Protein AF-A0A1Q9VW96-F1 (afdb_monomer_lite)

Foldseek 3Di:
DDDDDDDPDDDDDPPPPPVPPPPPDPDPDDDDPDPPPDDDDQLDDFDDDPVDDDPDDDPVQWTRHDSDTGGHDDPPDPPDPPPPPPDD

Radius of gyration: 28.02 Å; chains: 1; bounding box: 58×85×46 Å

Secondary structure (DSSP, 8-state):
-----------------------PPPP-PPPP-PPTT-------SSS--TT---SS--GGGEEEETTEEEE---PPPPPP--------

pLDDT: mean 73.06, std 19.26, range [35.5, 94.94]

Sequence (88 aa):
MVPAALLTLTLGAVGALAATVPSAGPATAAEPDLPDGAWVDPFDGTSLGPDWTVVNPVPTALSVADGALTLTSQAATPGRPGTARRTS

Structure (mmCIF, N/CA/C/O backbone):
data_AF-A0A1Q9VW96-F1
#
_entry.id   AF-A0A1Q9VW96-F1
#
loop_
_atom_site.group_PDB
_atom_site.id
_atom_site.type_symbol
_atom_site.label_atom_id
_atom_site.label_alt_id
_atom_site.label_comp_id
_atom_site.label_asym_id
_atom_site.label_entity_id
_atom_site.label_seq_id
_atom_site.pdbx_PDB_ins_code
_atom_site.Cartn_x
_atom_site.Cartn_y
_atom_site.Cartn_z
_atom_site.occupancy
_atom_site.B_iso_or_equiv
_atom_site.auth_seq_id
_atom_site.auth_comp_id
_atom_site.auth_asym_id
_atom_site.auth_atom_id
_atom_site.pdbx_PDB_model_num
ATOM 1 N N . MET A 1 1 ? -11.203 76.363 25.575 1.00 35.50 1 MET A N 1
ATOM 2 C CA . MET A 1 1 ? -11.481 75.210 26.460 1.00 35.50 1 MET A CA 1
ATOM 3 C C . MET A 1 1 ? -12.131 74.132 25.612 1.00 35.50 1 MET A C 1
ATOM 5 O O . MET A 1 1 ? -13.169 74.409 25.032 1.00 35.50 1 MET A O 1
ATOM 9 N N . VAL A 1 2 ? -11.491 72.974 25.458 1.00 41.00 2 VAL A N 1
ATOM 10 C CA . VAL A 1 2 ? -12.019 71.836 24.683 1.00 41.00 2 VAL A CA 1
ATOM 11 C C . VAL A 1 2 ? -12.665 70.846 25.658 1.00 41.00 2 VAL A C 1
ATOM 13 O O . VAL A 1 2 ? -12.085 70.600 26.715 1.00 41.00 2 VAL A O 1
ATOM 16 N N . PRO A 1 3 ? -13.823 70.265 25.310 1.00 39.53 3 PRO A N 1
ATOM 17 C CA . PRO A 1 3 ? -13.914 68.804 25.338 1.00 39.53 3 PRO A CA 1
ATOM 18 C C . PRO A 1 3 ? -14.485 68.299 23.999 1.00 39.53 3 PRO A C 1
ATOM 20 O O . PRO A 1 3 ? -15.446 68.852 23.478 1.00 39.53 3 PRO A O 1
ATOM 23 N N . ALA A 1 4 ? -13.805 67.424 23.260 1.00 38.69 4 ALA A N 1
ATOM 24 C CA . ALA A 1 4 ? -13.433 66.038 23.556 1.00 38.69 4 ALA A CA 1
ATOM 25 C C . ALA A 1 4 ? -14.611 65.065 23.373 1.00 38.69 4 ALA A C 1
ATOM 27 O O . ALA A 1 4 ? -15.485 64.955 24.222 1.00 38.69 4 ALA A O 1
ATOM 28 N N . ALA A 1 5 ? -14.497 64.331 22.260 1.00 42.16 5 ALA A N 1
ATOM 29 C CA . ALA A 1 5 ? -15.052 63.020 21.947 1.00 42.16 5 ALA A CA 1
ATOM 30 C C . ALA A 1 5 ? -16.575 62.891 21.768 1.00 42.16 5 ALA A C 1
ATOM 32 O O . ALA A 1 5 ? -17.345 62.960 22.713 1.00 42.16 5 ALA A O 1
ATOM 33 N N . LEU A 1 6 ? -16.974 62.460 20.570 1.00 41.81 6 LEU A N 1
ATOM 34 C CA . LEU A 1 6 ? -17.390 61.066 20.441 1.00 41.81 6 LEU A CA 1
ATOM 35 C C . LEU A 1 6 ? -16.954 60.527 19.072 1.00 41.81 6 LEU A C 1
ATOM 37 O O . LEU A 1 6 ? -17.220 61.106 18.023 1.00 41.81 6 LEU A O 1
ATOM 41 N N . LEU A 1 7 ? -16.193 59.443 19.140 1.00 40.12 7 LEU A N 1
ATOM 42 C CA . LEU A 1 7 ? -15.526 58.747 18.054 1.00 40.12 7 LEU A CA 1
ATOM 43 C C . LEU A 1 7 ? -16.515 57.737 17.453 1.00 40.12 7 LEU A C 1
ATOM 45 O O . LEU A 1 7 ? -16.686 56.648 17.997 1.00 40.12 7 LEU A O 1
ATOM 49 N N . THR A 1 8 ? -17.188 58.078 16.357 1.00 45.06 8 THR A N 1
ATOM 50 C CA . THR A 1 8 ? -18.035 57.116 15.635 1.00 45.06 8 THR A CA 1
ATOM 51 C C . THR A 1 8 ? -17.160 56.320 14.667 1.00 45.06 8 THR A C 1
ATOM 53 O O . THR A 1 8 ? -17.052 56.659 13.491 1.00 45.06 8 THR A O 1
ATOM 56 N N . LEU A 1 9 ? -16.477 55.283 15.165 1.00 44.66 9 LEU A N 1
ATOM 57 C CA . LEU A 1 9 ? -15.816 54.306 14.295 1.00 44.66 9 LEU A CA 1
ATOM 58 C C . LEU A 1 9 ? -16.902 53.480 13.598 1.00 44.66 9 LEU A C 1
ATOM 60 O O . LEU A 1 9 ? -17.552 52.626 14.200 1.00 44.66 9 LEU A O 1
ATOM 64 N N . THR A 1 10 ? -17.115 53.770 12.322 1.00 53.03 10 THR A N 1
ATOM 65 C CA . THR A 1 10 ? -17.942 52.970 11.426 1.00 53.03 10 THR A CA 1
ATOM 66 C C . THR A 1 10 ? -17.380 51.553 11.331 1.00 53.03 10 THR A C 1
ATOM 68 O O . THR A 1 10 ? -16.247 51.358 10.893 1.00 53.03 10 THR A O 1
ATOM 71 N N . LEU A 1 11 ? -18.193 50.571 11.732 1.00 52.38 11 LEU A N 1
ATOM 72 C CA . LEU A 1 11 ? -18.044 49.158 11.386 1.00 52.38 11 LEU A CA 1
ATOM 73 C C . LEU A 1 11 ? -17.735 49.024 9.889 1.00 52.38 11 LEU A C 1
ATOM 75 O O . LEU A 1 11 ? -18.526 49.465 9.058 1.00 52.38 11 LEU A O 1
ATOM 79 N N . GLY A 1 12 ? -16.631 48.372 9.536 1.00 47.25 12 GLY A N 1
ATOM 80 C CA . GLY A 1 12 ? -16.361 48.074 8.137 1.00 47.25 12 GLY A CA 1
ATOM 81 C C . GLY A 1 12 ? -15.053 47.334 7.927 1.00 47.25 12 GLY A C 1
ATOM 82 O O . GLY A 1 12 ? -13.992 47.940 7.947 1.00 47.25 12 GLY A O 1
ATOM 83 N N . ALA A 1 13 ? -15.173 46.036 7.654 1.00 46.78 13 ALA A N 1
ATOM 84 C CA . ALA A 1 13 ? -14.156 45.198 7.028 1.00 46.78 13 ALA A CA 1
ATOM 85 C C . ALA A 1 13 ? -12.928 44.820 7.880 1.00 46.78 13 ALA A C 1
ATOM 87 O O . ALA A 1 13 ? -11.790 45.120 7.533 1.00 46.78 13 ALA A O 1
ATOM 88 N N . VAL A 1 14 ? -13.136 43.965 8.891 1.00 46.31 14 VAL A N 1
ATOM 89 C CA . VAL A 1 14 ? -12.183 42.855 9.080 1.00 46.31 14 VAL A CA 1
ATOM 90 C C . VAL A 1 14 ? -12.510 41.849 7.981 1.00 46.31 14 VAL A C 1
ATOM 92 O O . VAL A 1 14 ? -13.337 40.956 8.149 1.00 46.31 14 VAL A O 1
ATOM 95 N N . GLY A 1 15 ? -11.961 42.107 6.794 1.00 43.72 15 GLY A N 1
ATOM 96 C CA . GLY A 1 15 ? -12.059 41.215 5.651 1.00 43.72 15 GLY A CA 1
ATOM 97 C C . GLY A 1 15 ? -11.478 39.870 6.051 1.00 43.72 15 GLY A C 1
ATOM 98 O O . GLY A 1 15 ? -10.276 39.749 6.277 1.00 43.72 15 GLY A O 1
ATOM 99 N N . ALA A 1 16 ? -12.351 38.877 6.182 1.00 50.59 16 ALA A N 1
ATOM 100 C CA . ALA A 1 16 ? -11.964 37.490 6.278 1.00 50.59 16 ALA A CA 1
ATOM 101 C C . ALA A 1 16 ? -11.133 37.161 5.034 1.00 50.59 16 ALA A C 1
ATOM 103 O O . ALA A 1 16 ? -11.677 36.942 3.953 1.00 50.59 16 ALA A O 1
ATOM 104 N N . LEU A 1 17 ? -9.808 37.134 5.178 1.00 50.41 17 LEU A N 1
ATOM 105 C CA . LEU A 1 17 ? -8.953 36.382 4.274 1.00 50.41 17 LEU A CA 1
ATOM 106 C C . LEU A 1 17 ? -9.250 34.904 4.534 1.00 50.41 17 LEU A C 1
ATOM 108 O O . LEU A 1 17 ? -8.501 34.204 5.211 1.00 50.41 17 LEU A O 1
ATOM 112 N N . ALA A 1 18 ? -10.394 34.438 4.034 1.00 53.25 18 ALA A N 1
ATOM 113 C CA . ALA A 1 18 ? -10.605 33.033 3.771 1.00 53.25 18 ALA A CA 1
ATOM 114 C C . ALA A 1 18 ? -9.607 32.689 2.667 1.00 53.25 18 ALA A C 1
ATOM 116 O O . ALA A 1 18 ? -9.866 32.916 1.487 1.00 53.25 18 ALA A O 1
ATOM 117 N N . ALA A 1 19 ? -8.415 32.251 3.070 1.00 52.97 19 ALA A N 1
ATOM 118 C CA . ALA A 1 19 ? -7.462 31.638 2.172 1.00 52.97 19 ALA A CA 1
ATOM 119 C C . ALA A 1 19 ? -8.184 30.452 1.531 1.00 52.97 19 ALA A C 1
ATOM 121 O O . ALA A 1 19 ? -8.357 29.403 2.150 1.00 52.97 19 ALA A O 1
ATOM 122 N N . THR A 1 20 ? -8.676 30.646 0.312 1.00 55.91 20 THR A N 1
ATOM 123 C CA . THR A 1 20 ? -9.145 29.572 -0.546 1.00 55.91 20 THR A CA 1
ATOM 124 C C . THR A 1 20 ? -7.911 28.774 -0.926 1.00 55.91 20 THR A C 1
ATOM 126 O O . THR A 1 20 ? -7.311 28.997 -1.971 1.00 55.91 20 THR A O 1
ATOM 129 N N . VAL A 1 21 ? -7.469 27.884 -0.031 1.00 60.91 21 VAL A N 1
ATOM 130 C CA . VAL A 1 21 ? -6.482 26.865 -0.377 1.00 60.91 21 VAL A CA 1
ATOM 131 C C . VAL A 1 21 ? -7.119 26.092 -1.526 1.00 60.91 21 VAL A C 1
ATOM 133 O O . VAL A 1 21 ? -8.155 25.455 -1.306 1.00 60.91 21 VAL A O 1
ATOM 136 N N . PRO A 1 22 ? -6.584 26.184 -2.755 1.00 57.91 22 PRO A N 1
ATOM 137 C CA . PRO A 1 22 ? -7.092 25.377 -3.840 1.00 57.91 22 PRO A CA 1
ATOM 138 C C . PRO A 1 22 ? -6.876 23.936 -3.395 1.00 57.91 22 PRO A C 1
ATOM 140 O O . PRO A 1 22 ? -5.739 23.497 -3.230 1.00 57.91 22 PRO A O 1
ATOM 143 N N . SER A 1 23 ? -7.964 23.218 -3.122 1.00 56.47 23 SER A N 1
ATOM 144 C CA . SER A 1 23 ? -7.890 21.771 -2.989 1.00 56.47 23 SER A CA 1
ATOM 145 C C . SER A 1 23 ? -7.585 21.264 -4.389 1.00 56.47 23 SER A C 1
ATOM 147 O O . SER A 1 23 ? -8.483 21.147 -5.220 1.00 56.47 23 SER A O 1
ATOM 149 N N . ALA A 1 24 ? -6.297 21.096 -4.690 1.00 61.03 24 ALA A N 1
ATOM 150 C CA . ALA A 1 24 ? -5.877 20.416 -5.897 1.00 61.03 24 ALA A CA 1
ATOM 151 C C . ALA A 1 24 ? -6.498 19.018 -5.836 1.00 61.03 24 ALA A C 1
ATOM 153 O O . ALA A 1 24 ? -6.250 18.268 -4.891 1.00 61.03 24 ALA A O 1
ATOM 154 N N . GLY A 1 25 ? -7.365 18.707 -6.803 1.00 63.91 25 GLY A N 1
ATOM 155 C CA . GLY A 1 25 ? -7.840 17.341 -6.987 1.00 63.91 25 GLY A CA 1
ATOM 156 C C . GLY A 1 25 ? -6.651 16.397 -7.192 1.00 63.91 25 GLY A C 1
ATOM 157 O O . GLY A 1 25 ? -5.556 16.865 -7.527 1.00 63.91 25 GLY A O 1
ATOM 158 N N . PRO A 1 26 ? -6.836 15.084 -6.982 1.00 61.28 26 PRO A N 1
ATOM 159 C CA . PRO A 1 26 ? -5.768 14.117 -7.196 1.00 61.28 26 PRO A CA 1
ATOM 160 C C . PRO A 1 26 ? -5.188 14.308 -8.599 1.00 61.28 26 PRO A C 1
ATOM 162 O O . PRO A 1 26 ? -5.919 14.358 -9.589 1.00 61.28 26 PRO A O 1
ATOM 165 N N . ALA A 1 27 ? -3.871 14.490 -8.675 1.00 68.12 27 ALA A N 1
ATOM 166 C CA . ALA A 1 27 ? -3.192 14.634 -9.948 1.00 68.12 27 ALA A CA 1
ATOM 167 C C . ALA A 1 27 ? -3.267 13.294 -10.689 1.00 68.12 27 ALA A C 1
ATOM 169 O O . ALA A 1 27 ? -2.726 12.296 -10.217 1.00 68.12 27 ALA A O 1
ATOM 170 N N . THR A 1 28 ? -3.919 13.272 -11.852 1.00 60.75 28 THR A N 1
ATOM 171 C CA . THR A 1 28 ? -3.777 12.161 -12.795 1.00 60.75 28 THR A CA 1
ATOM 172 C C . THR A 1 28 ? -2.353 12.196 -13.335 1.00 60.75 28 THR A C 1
ATOM 174 O O . THR A 1 28 ? -2.010 13.041 -14.162 1.00 60.75 28 THR A O 1
ATOM 177 N N . ALA A 1 29 ? -1.509 11.303 -12.826 1.00 67.56 29 ALA A N 1
ATOM 178 C CA . ALA A 1 29 ? -0.220 11.014 -13.430 1.00 67.56 29 ALA A CA 1
ATOM 179 C C . ALA A 1 29 ? -0.449 10.224 -14.725 1.00 67.56 29 ALA A C 1
ATOM 181 O O . ALA A 1 29 ? -1.284 9.321 -14.759 1.00 67.56 29 ALA A O 1
ATOM 182 N N . ALA A 1 30 ? 0.282 10.568 -15.788 1.00 74.00 30 ALA A N 1
ATOM 183 C CA . ALA A 1 30 ? 0.374 9.695 -16.952 1.00 74.00 30 ALA A CA 1
ATOM 184 C C . ALA A 1 30 ? 0.979 8.353 -16.515 1.00 74.00 30 ALA A C 1
ATOM 186 O O . ALA A 1 30 ? 1.901 8.342 -15.694 1.00 74.00 30 ALA A O 1
ATOM 187 N N . GLU A 1 31 ? 0.458 7.245 -17.047 1.00 74.12 31 GLU A N 1
ATOM 188 C CA . GLU A 1 31 ? 1.019 5.923 -16.772 1.00 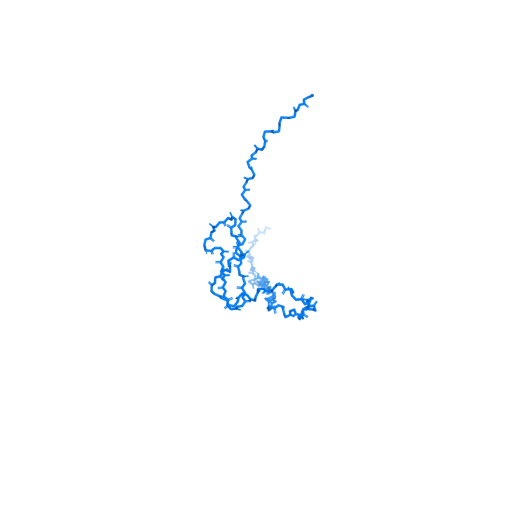74.12 31 GLU A CA 1
ATOM 189 C C . GLU A 1 31 ? 2.479 5.889 -17.252 1.00 74.12 31 GLU A C 1
ATOM 191 O O . GLU A 1 31 ? 2.746 6.214 -18.413 1.00 74.12 31 GLU A O 1
ATOM 196 N N . PRO A 1 32 ? 3.444 5.578 -16.369 1.00 75.44 32 PRO A N 1
ATOM 197 C CA . PRO A 1 32 ? 4.840 5.483 -16.765 1.00 75.44 32 PRO A CA 1
ATOM 198 C C . PRO A 1 32 ? 5.053 4.267 -17.675 1.00 75.44 32 PRO A C 1
ATOM 200 O O . PRO A 1 32 ? 4.485 3.204 -17.434 1.00 75.44 32 PRO A O 1
ATOM 203 N N . ASP A 1 33 ? 5.927 4.395 -18.675 1.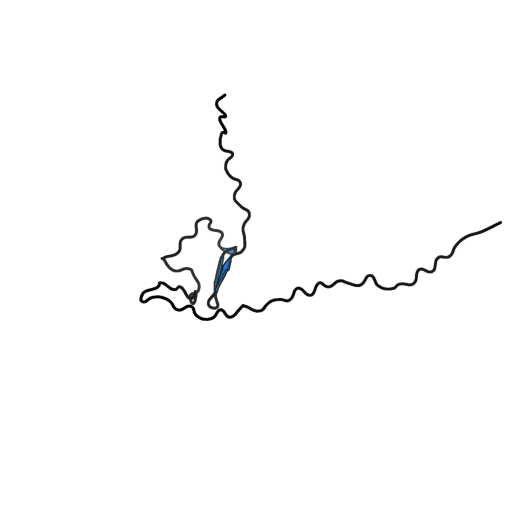00 86.94 33 ASP A N 1
ATOM 204 C CA . ASP A 1 33 ? 6.438 3.243 -19.422 1.00 86.94 33 ASP A CA 1
ATOM 205 C C . ASP A 1 33 ? 7.300 2.381 -18.486 1.00 86.94 33 ASP A C 1
ATOM 207 O O . ASP A 1 33 ? 8.459 2.698 -18.194 1.00 86.94 33 ASP A O 1
ATOM 211 N N . LEU A 1 34 ? 6.713 1.307 -17.960 1.00 87.19 34 LEU A N 1
ATOM 212 C CA . LEU A 1 34 ? 7.385 0.372 -17.066 1.00 87.19 34 LEU A CA 1
ATOM 213 C C . LEU A 1 34 ? 8.068 -0.749 -17.866 1.00 87.19 34 LEU A C 1
ATOM 215 O O . LEU A 1 34 ? 7.494 -1.240 -18.838 1.00 87.19 34 LEU A O 1
ATOM 219 N N . PRO A 1 35 ? 9.280 -1.186 -17.473 1.00 90.12 35 PRO A N 1
ATOM 220 C CA . PRO A 1 35 ? 9.925 -2.333 -18.100 1.00 90.12 35 PRO A CA 1
ATOM 221 C C . PRO A 1 35 ? 9.136 -3.621 -17.844 1.00 90.12 35 PRO A C 1
ATOM 223 O O . PRO A 1 35 ? 8.446 -3.756 -16.829 1.00 90.12 35 PRO A O 1
ATOM 226 N N . ASP A 1 36 ? 9.306 -4.601 -18.733 1.00 88.81 36 ASP A N 1
ATOM 227 C CA . ASP A 1 36 ? 8.703 -5.922 -18.571 1.00 88.81 36 ASP A CA 1
ATOM 228 C C . ASP A 1 36 ? 9.091 -6.537 -17.217 1.00 88.81 36 ASP A C 1
ATOM 230 O O . ASP A 1 36 ? 10.270 -6.657 -16.874 1.00 88.81 36 ASP A O 1
ATOM 234 N N . GLY A 1 37 ? 8.080 -6.927 -16.439 1.00 86.25 37 GLY A N 1
ATOM 235 C CA . GLY A 1 37 ? 8.261 -7.515 -15.110 1.00 86.25 37 GLY A CA 1
ATOM 236 C C . GLY A 1 37 ? 8.448 -6.511 -13.969 1.00 86.25 37 GLY A C 1
ATOM 237 O O . GLY A 1 37 ? 8.777 -6.931 -12.859 1.00 86.25 37 GLY A O 1
ATOM 238 N N . ALA A 1 38 ? 8.233 -5.210 -14.197 1.00 91.12 38 ALA A N 1
ATOM 239 C CA . ALA A 1 38 ? 8.140 -4.245 -13.106 1.00 91.12 38 ALA A CA 1
ATOM 240 C C . ALA A 1 38 ? 7.049 -4.657 -12.103 1.00 91.12 38 ALA A C 1
ATOM 242 O O . ALA A 1 38 ? 5.921 -4.974 -12.481 1.00 91.12 38 ALA A O 1
ATOM 243 N N . TRP A 1 39 ? 7.390 -4.634 -10.815 1.00 90.56 39 TRP A N 1
ATOM 244 C CA . TRP A 1 39 ? 6.420 -4.850 -9.749 1.00 90.56 39 TRP A CA 1
ATOM 245 C C . TRP A 1 39 ? 5.649 -3.555 -9.492 1.00 90.56 39 TRP A C 1
ATOM 247 O O . TRP A 1 39 ? 6.247 -2.499 -9.277 1.00 90.56 39 TRP A O 1
ATOM 257 N N . VAL A 1 40 ? 4.323 -3.650 -9.534 1.00 90.75 40 VAL A N 1
ATOM 258 C CA . VAL A 1 40 ? 3.391 -2.543 -9.317 1.00 90.75 40 VAL A CA 1
ATOM 259 C C . VAL A 1 40 ? 2.379 -2.988 -8.275 1.00 90.75 40 VAL A C 1
ATOM 261 O O . VAL A 1 40 ? 1.807 -4.069 -8.402 1.00 90.75 40 VAL A O 1
ATOM 264 N N . ASP A 1 41 ? 2.146 -2.142 -7.275 1.00 92.25 41 ASP A N 1
ATOM 265 C CA . ASP A 1 41 ? 1.057 -2.307 -6.316 1.00 92.25 41 ASP A CA 1
ATOM 266 C C . ASP A 1 41 ? 0.008 -1.208 -6.561 1.00 92.25 41 ASP A C 1
ATOM 268 O O . ASP A 1 41 ? 0.301 -0.029 -6.333 1.00 92.25 41 ASP A O 1
ATOM 272 N N . PRO A 1 42 ? -1.185 -1.557 -7.073 1.00 90.88 42 PRO A N 1
ATOM 273 C CA . PRO A 1 42 ? -2.264 -0.603 -7.307 1.00 90.88 42 PRO A CA 1
ATOM 274 C C . PRO A 1 42 ? -3.030 -0.232 -6.027 1.00 90.88 42 PRO A C 1
ATOM 276 O O . PRO A 1 42 ? -3.908 0.627 -6.091 1.00 90.88 42 PRO A O 1
ATOM 279 N N . PHE A 1 43 ? -2.737 -0.862 -4.882 1.00 94.38 43 PHE A N 1
ATOM 280 C CA . PHE A 1 43 ? -3.433 -0.653 -3.609 1.00 94.38 43 PHE A CA 1
ATOM 281 C C . PHE A 1 43 ? -4.959 -0.843 -3.703 1.00 94.38 43 PHE A C 1
ATOM 283 O O . PHE A 1 43 ? -5.736 -0.130 -3.066 1.00 94.38 43 PHE A O 1
ATOM 290 N N . ASP A 1 44 ? -5.394 -1.812 -4.508 1.00 91.38 44 ASP A N 1
ATOM 291 C CA . ASP A 1 44 ? -6.800 -2.159 -4.761 1.00 91.38 44 ASP A CA 1
ATOM 292 C C . ASP A 1 44 ? -7.431 -3.026 -3.654 1.00 91.38 44 ASP A C 1
ATOM 294 O O . ASP A 1 44 ? -8.653 -3.176 -3.582 1.00 91.38 44 ASP A O 1
ATOM 298 N N . GLY A 1 45 ? -6.603 -3.576 -2.766 1.00 90.69 45 GLY A N 1
ATOM 299 C CA . GLY A 1 45 ? -7.033 -4.295 -1.572 1.00 90.69 45 GLY A CA 1
ATOM 300 C C . GLY A 1 45 ? -7.494 -3.390 -0.421 1.00 90.69 45 GLY A C 1
ATOM 301 O O . GLY A 1 45 ? -7.495 -2.166 -0.488 1.00 90.69 45 GLY A O 1
ATOM 302 N N . THR A 1 46 ? -7.853 -4.018 0.700 1.00 92.44 46 THR A N 1
ATOM 303 C CA . THR A 1 46 ? -8.217 -3.330 1.958 1.00 92.44 46 THR A CA 1
ATOM 304 C C . THR A 1 46 ? -7.075 -3.316 2.978 1.00 92.44 46 THR A C 1
ATOM 306 O O . THR A 1 46 ? -7.270 -3.008 4.155 1.00 92.44 46 THR A O 1
ATOM 309 N N . SER A 1 47 ? -5.890 -3.787 2.590 1.00 91.81 47 SER A N 1
ATOM 310 C CA . SER A 1 47 ? -4.726 -3.981 3.458 1.00 91.81 47 SER A CA 1
ATOM 311 C C . SER A 1 47 ? -3.460 -4.063 2.611 1.00 91.81 47 SER A C 1
ATOM 313 O O . SER A 1 47 ? -3.528 -4.371 1.425 1.00 91.81 47 SER A O 1
ATOM 315 N N . LEU A 1 48 ? -2.305 -3.811 3.230 1.00 94.06 48 LEU A N 1
ATOM 316 C CA . LEU A 1 48 ? -1.012 -3.981 2.574 1.00 94.06 48 LEU A CA 1
ATOM 317 C C . LEU A 1 48 ? -0.738 -5.458 2.258 1.00 94.06 48 LEU A C 1
ATOM 319 O O . LEU A 1 48 ? -1.012 -6.334 3.082 1.00 94.06 48 LEU A O 1
ATOM 323 N N . GLY A 1 49 ? -0.171 -5.710 1.077 1.00 91.12 49 GLY A N 1
ATOM 324 C CA . GLY A 1 49 ? 0.281 -7.037 0.667 1.00 91.12 49 GLY A CA 1
ATOM 325 C C . GLY A 1 49 ? 1.469 -7.557 1.494 1.00 91.12 49 GLY A C 1
ATOM 326 O O . GLY A 1 49 ? 2.103 -6.795 2.229 1.00 91.12 49 GLY A O 1
ATOM 327 N N . PRO A 1 50 ? 1.807 -8.852 1.364 1.00 93.56 50 PRO A N 1
ATOM 328 C CA . PRO A 1 50 ? 2.873 -9.498 2.137 1.00 93.56 50 PRO A CA 1
ATOM 329 C C . PRO A 1 50 ? 4.275 -8.941 1.847 1.00 93.56 50 PRO A C 1
ATOM 331 O O . PRO A 1 50 ? 5.182 -9.123 2.655 1.00 93.56 50 PRO A O 1
ATOM 334 N N . ASP A 1 51 ? 4.451 -8.259 0.716 1.00 94.94 51 ASP A N 1
ATOM 335 C CA . ASP A 1 51 ? 5.712 -7.632 0.318 1.00 94.94 51 ASP A CA 1
ATOM 336 C C . ASP A 1 51 ? 6.007 -6.334 1.094 1.00 94.94 51 ASP A C 1
ATOM 338 O O . ASP A 1 51 ? 7.130 -5.825 1.073 1.00 94.94 51 ASP A O 1
ATOM 342 N N . TRP A 1 52 ? 5.020 -5.802 1.821 1.00 94.75 52 TRP A N 1
ATOM 343 C CA . TRP A 1 52 ? 5.156 -4.592 2.626 1.00 94.75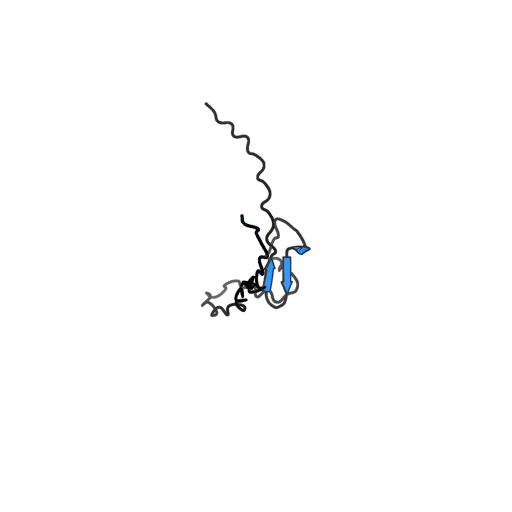 52 TRP A CA 1
ATOM 344 C C . TRP A 1 52 ? 5.410 -4.911 4.098 1.00 94.75 52 TRP A C 1
ATOM 346 O O . TRP A 1 52 ? 4.829 -5.819 4.686 1.00 94.75 52 TRP A O 1
ATOM 356 N N . THR A 1 53 ? 6.244 -4.097 4.745 1.00 94.88 53 THR A N 1
ATOM 357 C CA . THR A 1 53 ? 6.509 -4.182 6.188 1.00 94.88 53 THR A CA 1
ATOM 358 C C . THR A 1 53 ? 6.338 -2.815 6.843 1.00 94.88 53 THR A C 1
ATOM 360 O O . THR A 1 53 ? 6.885 -1.819 6.374 1.00 94.88 53 THR A O 1
ATOM 363 N N . VAL A 1 54 ? 5.613 -2.762 7.965 1.00 93.00 54 VAL A N 1
ATOM 364 C CA . VAL A 1 54 ? 5.398 -1.531 8.744 1.00 93.00 54 VAL A CA 1
ATOM 365 C C . VAL A 1 54 ? 6.396 -1.468 9.901 1.00 93.00 54 VAL A C 1
ATOM 367 O O . VAL A 1 54 ? 6.348 -2.284 10.816 1.00 93.00 54 VAL A O 1
ATOM 370 N N . VAL A 1 55 ? 7.294 -0.478 9.877 1.00 91.38 55 VAL A N 1
ATOM 371 C CA . VAL A 1 55 ? 8.389 -0.346 10.862 1.00 91.38 55 VAL A CA 1
ATOM 372 C C . VAL A 1 55 ? 7.937 0.299 12.181 1.00 91.38 55 VAL A C 1
ATOM 374 O O . VAL A 1 55 ? 8.438 -0.056 13.243 1.00 91.38 55 VAL A O 1
ATOM 377 N N . ASN A 1 56 ? 6.978 1.228 12.135 1.00 86.81 56 ASN A N 1
ATOM 378 C CA . ASN A 1 56 ? 6.410 1.892 13.312 1.00 86.81 56 ASN A CA 1
ATOM 379 C C . ASN A 1 56 ? 4.879 1.733 13.294 1.00 86.81 56 ASN A C 1
ATOM 381 O O . ASN A 1 56 ? 4.185 2.591 12.744 1.00 86.81 56 ASN A O 1
ATOM 385 N N . PRO A 1 57 ? 4.345 0.604 13.795 1.00 86.19 57 PRO A N 1
ATOM 386 C CA . PRO A 1 57 ? 2.939 0.272 13.626 1.00 86.19 57 PRO A CA 1
ATOM 387 C C . PRO A 1 57 ? 2.047 1.165 14.490 1.00 86.19 57 PRO A C 1
ATOM 389 O O . PRO A 1 57 ? 1.967 1.011 15.708 1.00 86.19 57 PRO A O 1
ATOM 392 N N . VAL A 1 58 ? 1.319 2.062 13.830 1.00 88.69 58 VAL A N 1
ATOM 393 C CA . VAL A 1 58 ? 0.190 2.795 14.409 1.00 88.69 58 VAL A CA 1
ATOM 394 C C . VAL A 1 58 ? -1.026 2.550 13.512 1.00 88.69 58 VAL A C 1
ATOM 396 O O . VAL A 1 58 ? -1.125 3.177 12.459 1.00 88.69 58 VAL A O 1
ATOM 399 N N . PRO A 1 59 ? -1.945 1.637 13.890 1.00 84.81 59 PRO A N 1
ATOM 400 C CA . PRO A 1 59 ? -3.023 1.173 13.007 1.00 84.81 59 PRO A CA 1
ATOM 401 C C . PRO A 1 59 ? -3.935 2.283 12.484 1.00 84.81 59 PRO A C 1
ATOM 403 O O . PRO A 1 59 ? -4.465 2.184 11.390 1.00 84.81 59 PRO A O 1
ATOM 406 N N . THR A 1 60 ? -4.112 3.355 13.255 1.00 90.19 60 THR A N 1
ATOM 407 C CA . THR A 1 60 ? -4.954 4.498 12.879 1.00 90.19 60 THR A CA 1
ATOM 408 C C . THR A 1 60 ? -4.258 5.497 11.952 1.00 90.19 60 THR A C 1
ATOM 410 O O . THR A 1 60 ? -4.912 6.404 11.449 1.00 90.19 60 THR A O 1
ATOM 413 N N . ALA A 1 61 ? -2.945 5.368 11.738 1.00 91.12 61 ALA A N 1
ATOM 414 C CA . ALA A 1 61 ? -2.153 6.273 10.905 1.00 91.12 61 ALA A CA 1
ATOM 415 C C . ALA A 1 61 ? -1.944 5.751 9.472 1.00 91.12 61 ALA A C 1
ATOM 417 O O . ALA A 1 61 ? -1.279 6.418 8.680 1.00 91.12 61 ALA A O 1
ATOM 418 N N . LEU A 1 62 ? -2.493 4.579 9.145 1.00 94.06 62 LEU A N 1
ATOM 419 C CA . LEU A 1 62 ? -2.344 3.912 7.857 1.00 94.06 62 LEU A CA 1
ATOM 420 C C . LEU A 1 62 ? -3.699 3.390 7.384 1.00 94.06 62 LEU A C 1
ATOM 422 O O . LEU A 1 62 ? -4.414 2.749 8.150 1.00 94.06 62 LEU A O 1
ATOM 426 N N . SER A 1 63 ? -4.030 3.632 6.118 1.00 94.12 63 SER A N 1
ATOM 427 C CA . SER A 1 63 ? -5.228 3.081 5.481 1.00 94.12 63 SER A CA 1
ATOM 428 C C . SER A 1 63 ? -4.949 2.735 4.023 1.00 94.12 63 SER A C 1
ATOM 430 O O . SER A 1 63 ? -4.272 3.496 3.334 1.00 94.12 63 SER A O 1
ATOM 432 N N . VAL A 1 64 ? -5.501 1.613 3.561 1.00 94.12 64 VAL A N 1
ATOM 433 C CA . VAL A 1 64 ? -5.504 1.194 2.152 1.00 94.12 64 VAL A CA 1
ATOM 434 C C . VAL A 1 64 ? -6.959 1.068 1.724 1.00 94.12 64 VAL A C 1
ATOM 436 O O . VAL A 1 64 ? -7.696 0.259 2.292 1.00 94.12 64 VAL A O 1
ATOM 439 N N . ALA A 1 65 ? -7.381 1.927 0.806 1.00 93.25 65 ALA A N 1
ATOM 440 C CA . ALA A 1 65 ? -8.739 1.955 0.279 1.00 93.25 65 ALA A CA 1
ATOM 441 C C . ALA A 1 65 ? -8.765 2.702 -1.056 1.00 93.25 65 ALA A C 1
ATOM 443 O O . ALA A 1 65 ? -7.906 3.544 -1.312 1.00 93.25 65 ALA A O 1
ATOM 444 N N . ASP A 1 66 ? -9.774 2.414 -1.880 1.00 90.12 66 ASP A N 1
ATOM 445 C CA . ASP A 1 66 ? -10.075 3.165 -3.104 1.00 90.12 66 ASP A CA 1
ATOM 446 C C . ASP A 1 66 ? -8.888 3.283 -4.087 1.00 90.12 66 ASP A C 1
ATOM 448 O O . ASP A 1 66 ? -8.742 4.292 -4.776 1.00 90.12 66 ASP A O 1
ATOM 452 N N . GLY A 1 67 ? -8.023 2.262 -4.150 1.00 91.38 67 GLY A N 1
ATOM 453 C CA . GLY A 1 67 ? -6.835 2.269 -5.016 1.00 91.38 67 GLY A CA 1
ATOM 454 C C . GLY A 1 67 ? -5.708 3.176 -4.512 1.00 91.38 67 GLY A C 1
ATOM 455 O O . GLY A 1 67 ? -4.883 3.638 -5.300 1.00 91.38 67 GLY A O 1
ATOM 456 N N . ALA A 1 68 ? -5.695 3.503 -3.217 1.00 91.81 68 ALA A N 1
ATOM 457 C CA . ALA A 1 68 ? -4.720 4.410 -2.631 1.00 91.81 68 ALA A CA 1
ATOM 458 C C . ALA A 1 68 ? -4.236 3.964 -1.245 1.00 91.81 68 ALA A C 1
ATOM 460 O O . ALA A 1 68 ? -4.997 3.525 -0.378 1.00 91.81 68 ALA A O 1
ATOM 461 N N . LEU A 1 69 ? -2.944 4.192 -1.002 1.00 93.94 69 LEU A N 1
ATOM 462 C CA . LEU A 1 69 ? -2.341 4.175 0.326 1.00 93.94 69 LEU A CA 1
ATOM 463 C C . LEU A 1 69 ? -2.383 5.584 0.931 1.00 93.94 69 LEU A C 1
ATOM 465 O O . LEU A 1 69 ? -1.800 6.524 0.392 1.00 93.94 69 LEU A O 1
ATOM 469 N N . THR A 1 70 ? -3.016 5.719 2.095 1.00 93.94 70 THR A N 1
ATOM 470 C CA . THR A 1 70 ? -3.030 6.959 2.881 1.00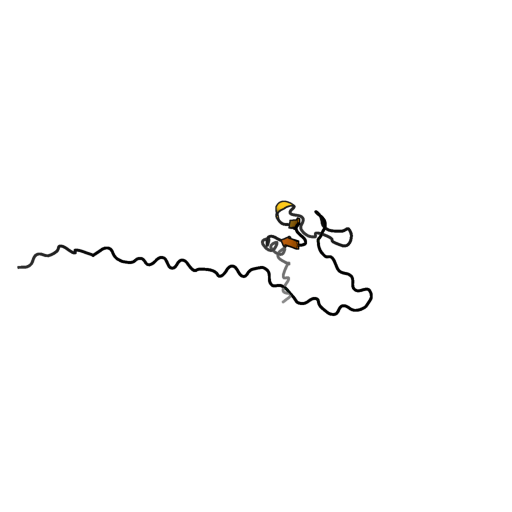 93.94 70 THR A CA 1
ATOM 471 C C . THR A 1 70 ? -2.201 6.797 4.151 1.00 93.94 70 THR A C 1
ATOM 473 O O . THR A 1 70 ? -2.397 5.852 4.918 1.00 93.94 70 THR A O 1
ATOM 476 N N . LEU A 1 71 ? -1.301 7.753 4.401 1.00 93.62 71 LEU A N 1
ATOM 477 C CA . LEU A 1 71 ? -0.448 7.806 5.589 1.00 93.62 71 LEU A CA 1
ATOM 478 C C . LEU A 1 71 ? -0.639 9.128 6.330 1.00 93.62 71 LEU A C 1
ATOM 480 O O . LEU A 1 71 ? -0.512 10.207 5.749 1.00 93.62 71 LEU A O 1
ATOM 484 N N . THR A 1 72 ? -0.882 9.050 7.635 1.00 92.88 72 THR A N 1
ATOM 485 C CA . THR A 1 72 ? -0.834 10.219 8.516 1.00 92.88 72 THR A CA 1
ATOM 486 C C . THR A 1 72 ? 0.578 10.375 9.057 1.00 92.88 72 THR A C 1
ATOM 488 O O . THR A 1 72 ? 1.097 9.475 9.719 1.00 92.88 72 THR A O 1
ATOM 491 N N . SER A 1 73 ? 1.199 11.527 8.788 1.00 87.94 73 SER A N 1
ATOM 492 C CA . SER A 1 73 ? 2.548 11.823 9.273 1.00 87.94 73 SER A CA 1
ATOM 493 C C . SER A 1 73 ? 2.617 11.731 10.797 1.00 87.94 73 SER A C 1
ATOM 495 O O . SER A 1 73 ? 1.762 12.252 11.515 1.00 87.94 73 SER A O 1
ATOM 497 N N . GLN A 1 74 ? 3.655 11.058 11.281 1.00 84.12 74 GLN A N 1
ATOM 498 C CA . GLN A 1 74 ? 3.929 10.884 12.699 1.00 84.12 74 GLN A CA 1
ATOM 499 C C . GLN A 1 74 ? 5.126 11.747 13.085 1.00 84.12 74 GLN A C 1
ATOM 501 O O . GLN A 1 74 ? 6.029 11.980 12.279 1.00 84.12 74 GLN A O 1
ATOM 506 N N . ALA A 1 75 ? 5.157 12.210 14.334 1.00 83.00 75 ALA A N 1
ATOM 507 C CA . ALA A 1 75 ? 6.347 12.867 14.852 1.00 83.00 75 ALA A CA 1
ATOM 508 C C . ALA A 1 75 ? 7.542 11.909 14.762 1.00 83.00 75 ALA A C 1
ATOM 510 O O . ALA A 1 75 ? 7.422 10.723 15.079 1.00 83.00 75 ALA A O 1
ATOM 511 N N . ALA A 1 76 ? 8.699 12.429 14.347 1.00 76.56 76 ALA A N 1
ATOM 512 C CA . ALA A 1 76 ? 9.926 11.650 14.367 1.00 76.56 76 ALA A CA 1
ATOM 513 C C . ALA A 1 76 ? 10.180 11.161 15.797 1.00 76.56 76 ALA A C 1
ATOM 515 O O . ALA A 1 76 ? 10.118 11.947 16.747 1.00 76.56 76 ALA A O 1
ATOM 516 N N . THR A 1 77 ? 10.477 9.871 15.956 1.00 72.31 77 THR A N 1
ATOM 517 C CA . THR A 1 77 ? 10.940 9.356 17.242 1.00 72.31 77 THR A CA 1
ATOM 518 C C . THR A 1 77 ? 12.205 10.128 17.620 1.00 72.31 77 THR A C 1
ATOM 520 O O . THR A 1 77 ? 13.149 10.148 16.825 1.00 72.31 77 THR A O 1
ATOM 523 N N . PRO A 1 78 ? 12.259 10.783 18.793 1.00 70.62 78 PRO A N 1
ATOM 524 C CA . PRO A 1 78 ? 13.472 11.454 19.227 1.00 70.62 78 PRO A CA 1
ATOM 525 C C . PRO A 1 78 ? 14.625 10.449 19.227 1.00 70.62 78 PRO A C 1
ATOM 527 O O . PRO A 1 78 ? 14.533 9.390 19.852 1.00 70.62 78 PRO A O 1
ATOM 530 N N . GLY A 1 79 ? 15.699 10.754 18.497 1.00 69.88 79 GLY A N 1
ATOM 531 C CA . GLY A 1 79 ? 16.886 9.908 18.486 1.00 69.88 79 GLY A CA 1
ATOM 532 C C . GLY A 1 79 ? 17.399 9.729 19.913 1.00 69.88 79 GLY A C 1
ATOM 533 O O . GLY A 1 79 ? 17.519 10.707 20.655 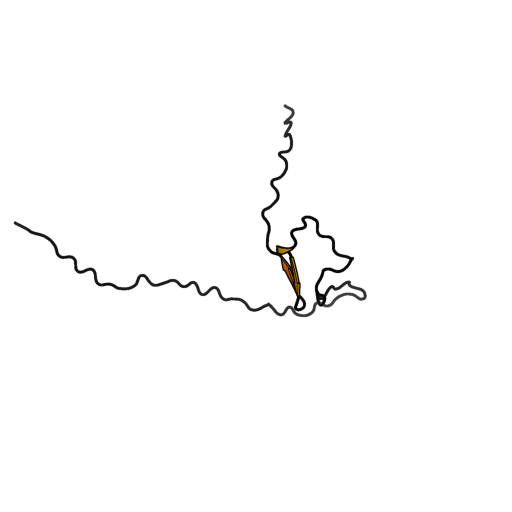1.00 69.88 79 GLY A O 1
ATOM 534 N N . ARG A 1 80 ? 17.701 8.484 20.313 1.00 60.47 80 ARG A N 1
ATOM 535 C CA . ARG A 1 80 ? 18.406 8.214 21.574 1.00 60.47 80 ARG A CA 1
ATOM 536 C C . ARG A 1 80 ? 19.656 9.100 21.565 1.00 60.47 80 ARG A C 1
ATOM 538 O O . ARG A 1 80 ? 20.423 8.978 20.609 1.00 60.47 80 ARG A O 1
ATOM 545 N N . PRO A 1 81 ? 19.869 9.993 22.548 1.00 60.50 81 PRO A N 1
ATOM 546 C CA . PRO A 1 81 ? 21.051 10.837 22.555 1.00 60.50 81 PRO A CA 1
ATOM 547 C C . PRO A 1 81 ? 22.270 9.921 22.553 1.00 60.50 81 PRO A C 1
ATOM 549 O O . PRO A 1 81 ? 22.542 9.212 23.523 1.00 60.50 81 PRO A O 1
ATOM 552 N N . GLY A 1 82 ? 22.953 9.873 21.410 1.00 56.19 82 GLY A N 1
ATOM 553 C CA . GLY A 1 82 ? 24.222 9.192 21.289 1.00 56.19 82 GLY A CA 1
ATOM 554 C C . GLY A 1 82 ? 25.162 9.834 22.289 1.00 56.19 82 GLY A C 1
ATOM 555 O O . GLY A 1 82 ? 25.291 11.057 22.335 1.00 56.19 82 GLY A O 1
ATOM 556 N N . THR A 1 83 ? 25.799 9.007 23.108 1.00 56.38 83 THR A N 1
ATOM 557 C CA . THR A 1 83 ? 26.974 9.370 23.888 1.00 56.38 83 THR A CA 1
ATOM 558 C C . THR A 1 83 ? 28.024 9.920 22.928 1.00 56.38 83 THR A C 1
ATOM 560 O O . THR A 1 83 ? 28.847 9.175 22.397 1.00 56.38 83 THR A O 1
ATOM 563 N N . ALA A 1 84 ? 27.983 11.224 22.667 1.00 50.81 84 ALA A N 1
ATOM 564 C CA . ALA A 1 84 ? 29.044 11.939 21.992 1.00 50.81 84 ALA A CA 1
ATOM 565 C C . ALA A 1 84 ? 30.237 11.966 22.952 1.00 50.81 84 ALA A C 1
ATOM 567 O O . ALA A 1 84 ? 30.484 12.946 23.653 1.00 50.81 84 ALA A O 1
ATOM 568 N N . ARG A 1 85 ? 30.976 10.853 23.027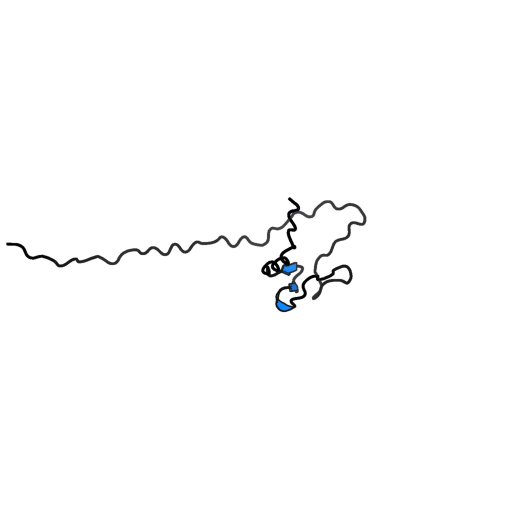 1.00 56.34 85 ARG A N 1
ATOM 569 C CA . ARG A 1 85 ? 32.314 10.841 23.604 1.00 56.34 85 ARG A CA 1
ATOM 570 C C . ARG A 1 85 ? 33.207 11.562 22.603 1.00 56.34 85 ARG A C 1
ATOM 572 O O . ARG A 1 85 ? 33.836 10.939 21.756 1.00 56.34 85 ARG A O 1
ATOM 579 N N . ARG A 1 86 ? 33.215 12.893 22.680 1.00 57.31 86 ARG A N 1
ATOM 580 C CA . ARG A 1 86 ? 34.256 13.720 22.074 1.00 57.31 86 ARG A CA 1
ATOM 581 C C . ARG A 1 86 ? 35.547 13.355 22.800 1.00 57.31 86 ARG A C 1
ATOM 583 O O . ARG A 1 86 ? 35.759 13.777 23.932 1.00 57.31 86 ARG A O 1
ATOM 590 N N . THR A 1 87 ? 36.340 12.466 22.217 1.00 65.75 87 THR A N 1
ATOM 591 C CA . THR A 1 87 ? 37.715 12.256 22.664 1.00 65.75 87 THR A CA 1
ATOM 592 C C . THR A 1 87 ? 38.493 13.519 22.338 1.00 65.75 87 THR A C 1
ATOM 594 O O . THR A 1 87 ? 38.510 13.936 21.178 1.00 65.75 87 THR A O 1
ATOM 597 N N . SER A 1 88 ? 39.015 14.148 23.391 1.00 64.00 88 SER A N 1
ATOM 598 C CA . SER A 1 88 ? 39.965 15.259 23.338 1.00 64.00 88 SER A CA 1
ATOM 599 C C . SER A 1 88 ? 41.232 14.901 22.577 1.00 64.00 88 SER A C 1
ATOM 601 O O . SER A 1 88 ? 41.596 13.703 22.587 1.00 64.00 88 SER A O 1
#